Protein AF-A0A6P0I7I7-F1 (afdb_monomer_lite)

Radius of gyration: 11.57 Å; chains: 1; bounding box: 25×16×30 Å

Foldseek 3Di:
DVCCVVPVPDAAEAEEQDPDVVVVVVCVVVPHPYYYYPPDDPVVVVVVVVVD

pLDDT: mean 88.69, std 4.37, range [71.81, 94.62]

Structure (mmCIF, N/CA/C/O backbone):
data_AF-A0A6P0I7I7-F1
#
_entry.id   AF-A0A6P0I7I7-F1
#
loop_
_atom_site.group_PDB
_atom_site.id
_atom_site.type_symbol
_atom_site.label_atom_id
_atom_site.label_alt_id
_atom_site.label_comp_id
_atom_site.label_asym_id
_atom_site.label_entity_id
_atom_site.label_seq_id
_atom_site.pdbx_PDB_ins_code
_atom_site.Cartn_x
_atom_site.Cartn_y
_atom_site.Cartn_z
_atom_site.occupancy
_atom_site.B_iso_or_equiv
_atom_site.auth_seq_id
_atom_site.auth_comp_id
_atom_site.auth_asym_id
_atom_site.auth_atom_id
_atom_site.pdbx_PDB_model_num
ATOM 1 N N . LYS A 1 1 ? 4.074 -1.320 9.885 1.00 78.56 1 LYS A N 1
ATOM 2 C CA . LYS A 1 1 ? 3.553 -1.878 11.158 1.00 78.56 1 LYS A CA 1
ATOM 3 C C . LYS A 1 1 ? 2.735 -0.878 12.000 1.00 78.56 1 LYS A C 1
ATOM 5 O O . LYS A 1 1 ? 1.523 -1.026 12.028 1.00 78.56 1 LYS A O 1
ATOM 10 N N . LYS A 1 2 ? 3.323 0.192 12.573 1.00 91.38 2 LYS A N 1
ATOM 11 C CA . LYS A 1 2 ? 2.626 1.160 13.469 1.00 91.38 2 LYS A CA 1
ATOM 12 C C . LYS A 1 2 ? 1.269 1.685 12.971 1.00 91.38 2 LYS A C 1
ATOM 14 O O . LYS A 1 2 ? 0.329 1.818 13.744 1.00 91.38 2 LYS A O 1
ATOM 19 N N . ILE A 1 3 ? 1.164 1.985 11.674 1.00 90.25 3 ILE A N 1
ATOM 20 C CA . ILE A 1 3 ? -0.079 2.47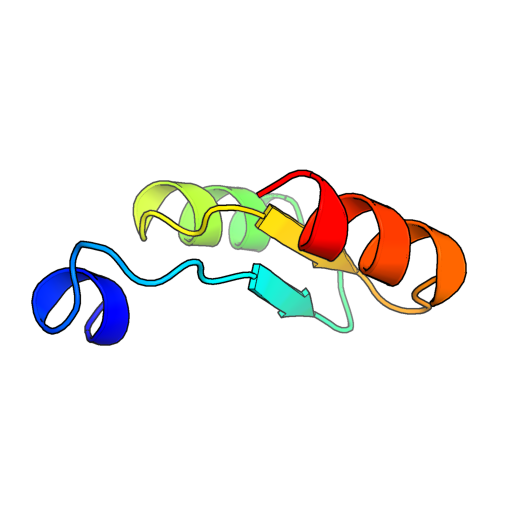9 11.067 1.00 90.25 3 ILE A CA 1
AT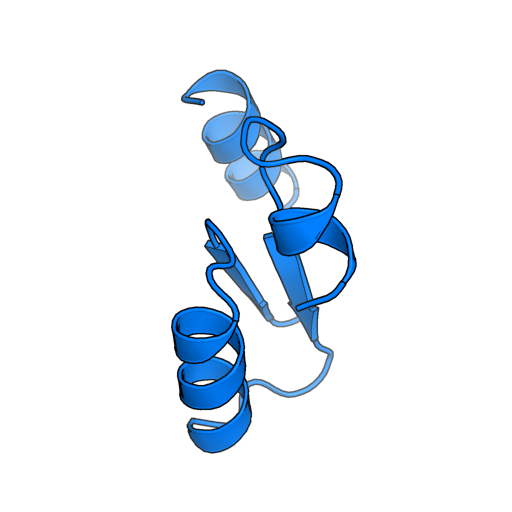OM 21 C C . ILE A 1 3 ? -1.207 1.446 11.162 1.00 90.25 3 ILE A C 1
ATOM 23 O O . ILE A 1 3 ? -2.295 1.793 11.597 1.00 90.25 3 ILE A O 1
ATOM 27 N N . LYS A 1 4 ? -0.940 0.180 10.826 1.00 88.25 4 LYS A N 1
ATOM 28 C CA . LYS A 1 4 ? -1.934 -0.904 10.880 1.00 88.25 4 LYS A CA 1
ATOM 29 C C . LYS A 1 4 ? -2.320 -1.275 12.310 1.00 88.25 4 LYS A C 1
ATOM 31 O O . LYS A 1 4 ? -3.466 -1.624 12.561 1.00 88.25 4 LYS A O 1
ATOM 36 N N . GLU A 1 5 ? -1.390 -1.139 13.255 1.00 91.00 5 GLU A N 1
ATOM 37 C CA . GLU A 1 5 ? -1.669 -1.327 14.684 1.00 91.00 5 GLU A CA 1
ATOM 38 C C . GLU A 1 5 ? -2.630 -0.255 15.218 1.00 91.00 5 GLU A C 1
ATOM 40 O O . GLU A 1 5 ? -3.576 -0.577 15.936 1.00 91.00 5 GLU A O 1
ATOM 45 N N . LYS A 1 6 ? -2.414 1.013 14.841 1.00 94.62 6 LYS A N 1
ATOM 46 C CA . LYS A 1 6 ? -3.220 2.151 15.307 1.00 94.62 6 LYS A CA 1
ATOM 47 C C . LYS A 1 6 ? -4.537 2.320 14.540 1.00 94.62 6 LYS A C 1
ATOM 49 O O . LYS A 1 6 ? -5.532 2.744 15.117 1.00 94.62 6 LYS A O 1
ATOM 54 N N . TYR A 1 7 ? -4.543 1.991 13.253 1.00 93.75 7 TYR A N 1
ATOM 55 C CA . TYR A 1 7 ? -5.649 2.228 12.330 1.00 93.75 7 TYR A CA 1
ATOM 56 C C . TYR A 1 7 ? -5.936 0.953 11.532 1.00 93.75 7 TYR A C 1
ATOM 58 O O . TYR A 1 7 ? -5.524 0.796 10.384 1.00 93.75 7 TYR A O 1
ATOM 66 N N . LYS A 1 8 ? -6.643 0.009 12.156 1.00 88.12 8 LYS A N 1
AT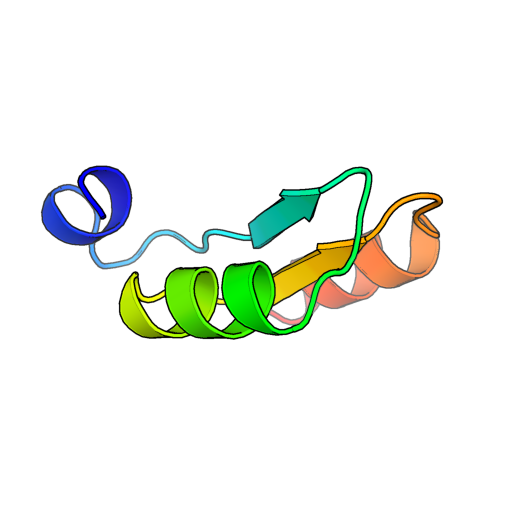OM 67 C CA . LYS A 1 8 ? -6.866 -1.330 11.585 1.00 88.12 8 LYS A CA 1
ATOM 68 C C . LYS A 1 8 ? -7.640 -1.326 10.263 1.00 88.12 8 LYS A C 1
ATOM 70 O O . LYS A 1 8 ? -7.469 -2.237 9.463 1.00 88.12 8 LYS A O 1
ATOM 75 N N . THR A 1 9 ? -8.485 -0.321 10.040 1.00 89.62 9 THR A N 1
ATOM 76 C CA . THR A 1 9 ? -9.398 -0.255 8.890 1.00 89.62 9 THR A CA 1
ATOM 77 C C . THR A 1 9 ? -8.858 0.549 7.713 1.00 89.62 9 THR A C 1
ATOM 79 O O . THR A 1 9 ? -9.423 0.459 6.627 1.00 89.62 9 THR A O 1
ATOM 82 N N . ILE A 1 10 ? -7.777 1.322 7.882 1.00 91.25 10 ILE A N 1
ATOM 83 C CA . ILE A 1 10 ? -7.260 2.127 6.772 1.00 91.25 10 ILE A CA 1
ATOM 84 C C . ILE A 1 10 ? -6.495 1.250 5.783 1.00 91.25 10 ILE A C 1
ATOM 86 O O . ILE A 1 10 ? -5.720 0.364 6.171 1.00 91.25 10 ILE A O 1
ATOM 90 N N . LYS A 1 11 ? -6.691 1.532 4.498 1.00 90.44 11 LYS A N 1
ATOM 91 C CA . LYS A 1 11 ? -5.946 0.909 3.409 1.00 90.44 11 LYS A CA 1
ATOM 92 C C . LYS A 1 11 ? -4.558 1.536 3.299 1.00 90.44 11 LYS A C 1
ATOM 94 O O . LYS A 1 11 ? -4.413 2.753 3.390 1.00 90.44 11 LYS A O 1
ATOM 99 N N . VAL A 1 12 ? -3.525 0.707 3.166 1.00 91.81 12 VAL A N 1
ATOM 100 C CA . VAL A 1 12 ? -2.122 1.136 3.116 1.00 91.81 12 VAL A CA 1
ATOM 101 C C . VAL A 1 12 ? -1.440 0.483 1.929 1.00 91.81 12 VAL A C 1
ATOM 103 O O . VAL A 1 12 ? -1.261 -0.732 1.897 1.00 91.81 12 VAL A O 1
ATOM 106 N N . PHE A 1 13 ? -1.007 1.324 1.001 1.00 91.50 13 PHE A N 1
ATOM 107 C CA . PHE A 1 13 ? -0.233 0.951 -0.171 1.00 91.50 13 PHE A CA 1
ATOM 108 C C . PHE A 1 13 ? 1.222 1.319 0.103 1.00 91.50 13 PHE A C 1
ATOM 110 O O . PHE A 1 13 ? 1.519 2.460 0.468 1.00 91.50 13 PHE A O 1
ATOM 117 N N . MET A 1 14 ? 2.133 0.364 -0.039 1.00 91.88 14 MET A N 1
ATOM 118 C CA . MET A 1 14 ? 3.564 0.640 0.039 1.00 91.88 14 MET A CA 1
ATOM 119 C C . MET A 1 14 ? 4.085 1.017 -1.344 1.00 91.88 14 MET A C 1
ATOM 121 O O . MET A 1 14 ? 3.733 0.379 -2.326 1.00 91.88 14 MET A O 1
ATOM 125 N N . LEU A 1 15 ? 4.930 2.044 -1.423 1.00 90.50 15 LEU A N 1
ATOM 126 C CA . LEU A 1 15 ? 5.539 2.498 -2.670 1.00 90.50 15 LEU A CA 1
ATOM 127 C C . LEU A 1 15 ? 7.061 2.506 -2.540 1.00 90.50 15 LEU A C 1
ATOM 129 O O . LEU A 1 15 ? 7.598 3.139 -1.631 1.00 90.50 15 LEU A O 1
ATOM 133 N N . THR A 1 16 ? 7.753 1.853 -3.470 1.00 90.56 16 THR A N 1
ATOM 134 C CA . THR A 1 16 ? 9.220 1.776 -3.506 1.00 90.56 16 THR A CA 1
ATOM 135 C C . THR A 1 16 ? 9.789 2.240 -4.849 1.00 90.56 16 THR A C 1
ATOM 137 O O . THR A 1 16 ? 9.120 2.180 -5.880 1.00 90.56 16 THR A O 1
ATOM 140 N N . ALA A 1 17 ? 11.050 2.676 -4.853 1.00 88.44 17 ALA A N 1
ATOM 141 C CA . ALA A 1 17 ? 11.826 2.858 -6.082 1.00 88.44 17 ALA A CA 1
ATOM 142 C C . ALA A 1 17 ? 12.439 1.542 -6.596 1.00 88.44 17 ALA A C 1
ATOM 144 O O . ALA A 1 17 ? 12.698 1.417 -7.787 1.00 88.44 17 ALA A O 1
ATOM 145 N N . HIS A 1 18 ? 12.647 0.561 -5.712 1.00 80.44 18 HIS A N 1
ATOM 146 C CA . HIS A 1 18 ? 13.288 -0.713 -6.035 1.00 80.44 18 HIS A CA 1
ATOM 147 C C . HIS A 1 18 ? 12.433 -1.878 -5.536 1.00 80.44 18 HIS A C 1
ATOM 149 O O . HIS A 1 18 ? 12.194 -2.010 -4.334 1.00 80.44 18 HIS A O 1
ATOM 155 N N . GLY A 1 19 ? 11.967 -2.709 -6.466 1.00 74.00 19 GLY A N 1
ATOM 156 C CA . GLY A 1 19 ? 11.125 -3.873 -6.195 1.00 74.00 19 GLY A CA 1
ATOM 157 C C . GLY A 1 19 ? 11.931 -5.118 -5.846 1.00 74.00 19 GLY A C 1
ATOM 158 O O . GLY A 1 19 ? 11.872 -6.094 -6.582 1.00 74.00 19 GLY A O 1
ATOM 159 N N . TYR A 1 20 ? 12.706 -5.088 -4.761 1.00 83.81 20 TYR A N 1
ATOM 160 C CA . TYR A 1 20 ? 13.359 -6.303 -4.265 1.00 83.81 20 TYR A CA 1
ATOM 161 C C . TYR A 1 20 ? 12.340 -7.210 -3.557 1.00 83.81 20 TYR A C 1
ATOM 163 O O . TYR A 1 20 ? 11.545 -6.734 -2.740 1.00 83.81 20 TYR A O 1
ATOM 171 N N . ASP A 1 21 ? 12.407 -8.520 -3.810 1.00 83.12 21 ASP A N 1
ATOM 172 C CA . ASP A 1 21 ? 11.486 -9.522 -3.244 1.00 83.12 21 ASP A CA 1
ATOM 173 C C . ASP A 1 21 ? 11.430 -9.503 -1.710 1.00 83.12 21 ASP A C 1
ATOM 175 O O . ASP A 1 21 ? 10.383 -9.749 -1.107 1.00 83.12 21 ASP A O 1
ATOM 179 N N . GLU A 1 22 ? 12.547 -9.183 -1.057 1.00 87.00 22 GLU A N 1
ATOM 180 C CA . GLU A 1 22 ? 12.621 -9.060 0.400 1.00 87.00 22 GLU A CA 1
ATOM 181 C C . GLU A 1 22 ? 11.717 -7.934 0.922 1.00 87.00 22 GLU A C 1
ATOM 183 O O . GLU A 1 22 ? 10.975 -8.116 1.888 1.00 87.00 22 GLU A O 1
ATOM 188 N N . HIS A 1 23 ? 11.696 -6.785 0.244 1.00 86.38 23 HIS A N 1
ATOM 189 C CA . HIS A 1 23 ? 10.847 -5.661 0.635 1.00 86.38 23 HIS A CA 1
ATOM 190 C C . HIS A 1 23 ? 9.364 -5.957 0.419 1.00 86.38 23 HIS A C 1
ATOM 192 O O . HIS A 1 23 ? 8.535 -5.514 1.215 1.00 86.38 23 HIS A O 1
ATOM 198 N N . TYR A 1 24 ? 9.030 -6.727 -0.617 1.00 87.31 24 TYR A N 1
ATOM 199 C CA . TYR A 1 24 ? 7.665 -7.197 -0.836 1.00 87.31 24 TYR A CA 1
ATOM 200 C C . TYR A 1 24 ? 7.197 -8.131 0.290 1.00 87.31 24 TYR A C 1
ATOM 202 O O . TYR A 1 24 ? 6.093 -7.964 0.816 1.00 87.31 24 TYR A O 1
ATOM 210 N N . LYS A 1 25 ? 8.049 -9.077 0.713 1.00 89.38 25 LYS A N 1
ATOM 211 C CA . LYS A 1 25 ? 7.754 -9.979 1.842 1.00 89.38 25 LYS A CA 1
ATOM 212 C C . LYS A 1 25 ? 7.529 -9.201 3.138 1.00 89.38 25 LYS A C 1
ATOM 214 O O . LYS A 1 25 ? 6.495 -9.381 3.775 1.00 89.38 25 LYS A O 1
ATOM 219 N N . ILE A 1 26 ? 8.427 -8.270 3.465 1.00 89.38 26 ILE A N 1
ATOM 220 C CA . ILE A 1 26 ? 8.306 -7.420 4.661 1.00 89.38 26 ILE A CA 1
ATOM 221 C C . ILE A 1 26 ? 7.017 -6.583 4.624 1.00 89.38 26 ILE A C 1
ATOM 223 O O . ILE A 1 26 ? 6.334 -6.440 5.640 1.00 89.38 26 ILE A O 1
ATOM 227 N N . ALA A 1 27 ? 6.646 -6.034 3.463 1.00 89.25 27 ALA A N 1
ATOM 228 C CA . ALA A 1 27 ? 5.411 -5.266 3.316 1.00 89.25 27 ALA A CA 1
ATOM 229 C C . ALA A 1 27 ? 4.169 -6.118 3.626 1.00 89.25 27 ALA A C 1
ATOM 231 O O . ALA A 1 27 ? 3.324 -5.714 4.434 1.00 89.25 27 ALA A O 1
ATOM 232 N N . LYS A 1 28 ? 4.115 -7.336 3.070 1.00 88.06 28 LYS A N 1
ATOM 233 C CA . LYS A 1 28 ? 3.059 -8.312 3.370 1.00 88.06 28 LYS A CA 1
ATOM 234 C C . LYS A 1 28 ? 3.001 -8.670 4.851 1.00 88.06 28 LYS A C 1
ATOM 236 O O . LYS A 1 28 ? 1.918 -8.638 5.431 1.00 88.06 28 LYS A O 1
ATOM 241 N N . GLU A 1 29 ? 4.139 -8.943 5.483 1.00 92.19 29 GLU A N 1
ATOM 242 C CA . GLU A 1 29 ? 4.209 -9.228 6.925 1.00 92.19 29 GLU A CA 1
ATOM 243 C C . GLU A 1 29 ? 3.706 -8.057 7.782 1.00 92.19 29 GLU A C 1
ATOM 245 O O . GLU A 1 29 ? 3.149 -8.248 8.863 1.00 92.19 29 GLU A O 1
ATOM 250 N N . TYR A 1 30 ? 3.859 -6.824 7.298 1.00 90.44 30 TYR A N 1
ATOM 251 C CA . TYR A 1 30 ? 3.363 -5.624 7.971 1.00 90.44 30 TYR A CA 1
ATOM 252 C C . TYR A 1 30 ? 1.891 -5.309 7.694 1.00 90.44 30 TYR A C 1
ATOM 254 O O . TYR A 1 30 ? 1.383 -4.327 8.252 1.00 90.44 30 TYR A O 1
ATOM 262 N N . GLY A 1 31 ? 1.216 -6.129 6.886 1.00 86.38 31 GLY A N 1
ATOM 263 C CA . GLY A 1 31 ? -0.211 -6.032 6.604 1.00 86.38 31 GLY A CA 1
ATOM 264 C C . GLY A 1 31 ? -0.581 -4.911 5.636 1.00 86.38 31 GLY A C 1
ATOM 265 O O . GLY A 1 31 ? -1.672 -4.354 5.762 1.00 86.3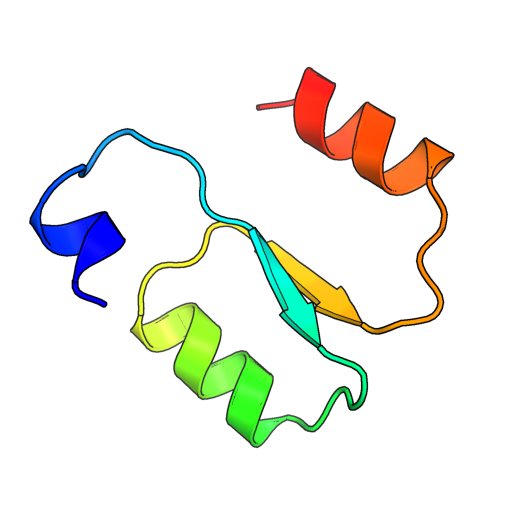8 31 GLY A O 1
ATOM 266 N N . THR A 1 32 ? 0.313 -4.522 4.722 1.00 87.06 32 THR A N 1
ATOM 267 C CA . THR A 1 32 ? -0.027 -3.588 3.632 1.00 87.06 32 THR A CA 1
ATOM 268 C C . THR A 1 32 ? -1.032 -4.229 2.676 1.00 87.06 32 THR A C 1
ATOM 270 O O . THR A 1 32 ? -0.919 -5.417 2.383 1.00 87.06 32 THR A O 1
ATOM 273 N N . ASP A 1 33 ? -1.986 -3.449 2.172 1.00 89.00 33 ASP A N 1
ATOM 274 C CA . ASP A 1 33 ? -2.995 -3.927 1.217 1.00 89.00 33 ASP A CA 1
ATOM 275 C C . ASP A 1 33 ? -2.421 -4.075 -0.193 1.00 89.00 33 ASP A C 1
ATOM 277 O O . ASP A 1 33 ? -2.872 -4.930 -0.947 1.00 89.00 33 ASP A O 1
ATOM 281 N N . ASP A 1 34 ? -1.409 -3.274 -0.538 1.00 89.81 34 ASP A N 1
ATOM 282 C CA . ASP A 1 34 ? -0.744 -3.366 -1.835 1.00 89.81 34 ASP A CA 1
ATO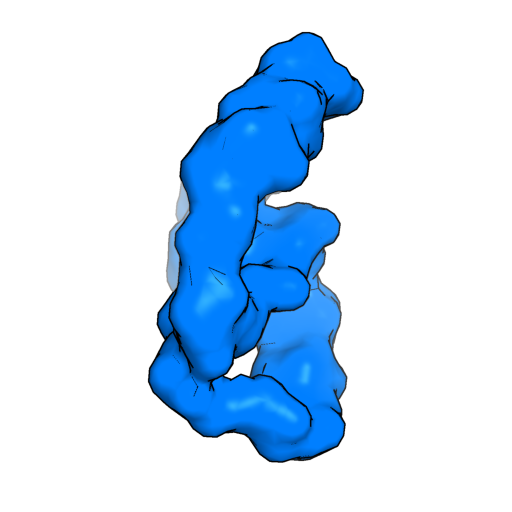M 283 C C . ASP A 1 34 ? 0.716 -2.894 -1.777 1.00 89.81 34 ASP A C 1
ATOM 285 O O . ASP A 1 34 ? 1.139 -2.207 -0.835 1.00 89.81 34 ASP A O 1
ATOM 289 N N . TYR A 1 35 ? 1.476 -3.250 -2.810 1.00 90.75 35 TYR A N 1
ATOM 290 C CA . TYR A 1 35 ? 2.883 -2.911 -2.983 1.00 90.75 35 TYR A CA 1
ATOM 291 C C . TYR A 1 35 ? 3.153 -2.462 -4.423 1.00 90.75 35 TYR A C 1
ATOM 293 O O . TYR A 1 35 ? 2.998 -3.228 -5.369 1.00 90.75 35 TYR A O 1
ATOM 301 N N . LEU A 1 36 ? 3.597 -1.219 -4.581 1.00 90.56 36 LEU A N 1
ATOM 302 C CA . LEU A 1 36 ? 3.829 -0.554 -5.857 1.00 90.56 36 LEU A CA 1
ATOM 303 C C . LEU A 1 36 ? 5.321 -0.266 -6.043 1.00 90.56 36 LEU A C 1
ATOM 305 O O . LEU A 1 36 ? 6.002 0.191 -5.121 1.00 90.56 36 LEU A O 1
ATOM 309 N N . VAL A 1 37 ? 5.819 -0.477 -7.259 1.00 90.62 37 VAL A N 1
ATOM 310 C CA . VAL A 1 37 ? 7.204 -0.189 -7.654 1.00 90.62 37 VAL A CA 1
ATOM 311 C C . VAL A 1 37 ? 7.192 0.921 -8.695 1.00 90.62 37 VAL A C 1
ATOM 313 O O . VAL A 1 37 ? 6.358 0.918 -9.596 1.00 90.62 37 VAL A O 1
ATOM 316 N N . LYS A 1 38 ? 8.097 1.893 -8.571 1.00 90.94 38 LYS A N 1
ATOM 317 C CA . LYS A 1 38 ? 8.257 2.941 -9.584 1.00 90.94 38 LYS A CA 1
ATOM 318 C C . LYS A 1 38 ? 8.949 2.400 -10.850 1.00 90.94 38 LYS A C 1
ATOM 320 O O . LYS A 1 38 ? 9.835 1.558 -10.726 1.00 90.94 38 LYS A O 1
ATOM 325 N N . PRO A 1 39 ? 8.642 2.956 -12.036 1.00 92.00 39 PRO A N 1
ATOM 326 C CA . 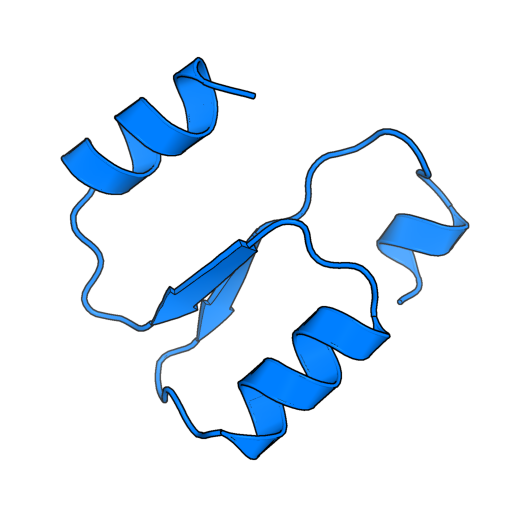PRO A 1 39 ? 7.645 4.000 -12.291 1.00 92.00 39 PRO A CA 1
ATOM 327 C C . PRO A 1 39 ? 6.220 3.449 -12.184 1.00 92.00 39 PRO A C 1
ATOM 329 O O . PRO A 1 39 ? 5.968 2.310 -12.552 1.00 92.00 39 PRO A O 1
ATOM 332 N N . ILE A 1 40 ? 5.292 4.262 -11.675 1.00 89.75 40 ILE A N 1
ATOM 333 C CA . ILE A 1 40 ? 3.903 3.829 -11.499 1.00 89.75 40 ILE A CA 1
ATOM 334 C C . ILE A 1 40 ? 3.031 4.397 -12.610 1.00 89.75 40 ILE A C 1
ATOM 336 O O . ILE A 1 40 ? 3.172 5.564 -12.980 1.00 89.75 40 ILE A O 1
ATOM 340 N N . ASN A 1 41 ? 2.084 3.589 -13.069 1.00 91.75 41 ASN A N 1
ATOM 341 C CA . ASN A 1 41 ? 0.986 4.032 -13.906 1.00 91.75 41 ASN A CA 1
ATOM 342 C C . ASN A 1 41 ? -0.143 4.608 -13.033 1.00 91.75 41 ASN A C 1
ATOM 344 O O . ASN A 1 41 ? -0.726 3.912 -12.201 1.00 91.75 41 ASN A O 1
ATOM 348 N N . PHE A 1 42 ? -0.458 5.892 -13.211 1.00 90.62 42 PHE A N 1
ATOM 349 C CA . PHE A 1 42 ? -1.494 6.565 -12.422 1.00 90.62 42 PHE A CA 1
ATOM 350 C C . PHE A 1 42 ? -2.900 6.032 -12.689 1.00 90.62 42 PHE A C 1
ATOM 352 O O . PHE A 1 42 ? -3.719 6.038 -11.770 1.00 90.62 42 PHE A O 1
ATOM 359 N N . GLU A 1 43 ? -3.180 5.557 -13.903 1.00 93.44 43 GLU A N 1
ATOM 360 C CA . GLU A 1 43 ? -4.500 5.011 -14.217 1.00 93.44 43 GLU A CA 1
ATOM 361 C C . GLU A 1 43 ? -4.725 3.698 -13.458 1.00 93.44 43 GLU A C 1
ATOM 363 O O . GLU A 1 43 ? -5.761 3.522 -12.825 1.00 93.44 43 GLU A O 1
ATOM 368 N N . GLU A 1 44 ? -3.708 2.832 -13.390 1.00 89.56 44 GLU A N 1
ATOM 369 C CA . GLU A 1 44 ? -3.758 1.596 -12.596 1.00 89.56 44 GLU A CA 1
ATOM 370 C C . GLU A 1 44 ? -3.956 1.875 -11.102 1.00 89.56 44 GLU A C 1
ATOM 372 O O . GLU A 1 44 ? -4.758 1.208 -10.448 1.00 89.56 44 GLU A O 1
ATOM 377 N N . ILE A 1 45 ? -3.268 2.883 -10.549 1.00 90.88 45 ILE A N 1
ATOM 378 C CA . ILE A 1 45 ? -3.468 3.281 -9.146 1.00 90.88 45 ILE A CA 1
ATOM 379 C C . ILE A 1 45 ? -4.896 3.773 -8.923 1.00 90.88 45 ILE A C 1
ATOM 381 O O . ILE A 1 45 ? -5.515 3.437 -7.915 1.00 90.88 45 ILE A O 1
ATOM 385 N N . LYS A 1 46 ? -5.420 4.588 -9.840 1.00 91.38 46 LYS A N 1
ATOM 386 C CA . LYS A 1 46 ? -6.764 5.147 -9.718 1.00 91.38 46 LYS A CA 1
ATOM 387 C C . LYS A 1 46 ? -7.818 4.044 -9.701 1.00 91.38 46 LYS A C 1
ATOM 389 O O . LYS A 1 46 ? -8.685 4.080 -8.832 1.00 91.38 46 LYS A O 1
ATOM 394 N N . GLN A 1 47 ? -7.706 3.058 -10.592 1.00 91.56 47 GLN A N 1
ATOM 395 C CA . GLN A 1 47 ? -8.595 1.893 -10.594 1.00 91.56 47 GLN A CA 1
ATOM 396 C C . GLN A 1 47 ? -8.496 1.128 -9.271 1.00 91.56 47 GLN A C 1
ATOM 398 O O . GLN A 1 47 ? -9.506 0.939 -8.601 1.00 91.56 47 GLN A O 1
ATOM 403 N N . LYS A 1 48 ? -7.273 0.826 -8.813 1.00 88.12 48 LYS A N 1
ATOM 404 C CA . LYS A 1 48 ? -7.049 0.164 -7.519 1.00 88.12 48 LYS A CA 1
ATOM 405 C C . LYS A 1 48 ? -7.695 0.904 -6.355 1.00 88.12 48 LYS A C 1
ATOM 407 O O . LYS A 1 48 ? -8.246 0.251 -5.489 1.00 88.12 48 LYS A O 1
ATOM 412 N N . ILE A 1 49 ? -7.622 2.237 -6.311 1.00 89.19 49 ILE A N 1
ATOM 413 C CA . ILE A 1 49 ? -8.226 3.039 -5.234 1.00 89.19 49 ILE A CA 1
ATOM 414 C C . ILE A 1 49 ? -9.757 2.999 -5.289 1.00 89.19 49 ILE A C 1
ATOM 416 O O . ILE A 1 49 ? -10.392 2.987 -4.240 1.00 89.19 49 ILE A O 1
ATOM 420 N N . LEU A 1 50 ? -10.344 3.011 -6.488 1.00 89.75 50 LEU A N 1
ATOM 421 C CA . LEU A 1 50 ? -11.797 2.989 -6.677 1.00 89.75 50 LEU A CA 1
ATOM 422 C C . LEU A 1 50 ? -12.418 1.608 -6.407 1.00 89.75 50 LEU A C 1
ATOM 424 O O . LEU A 1 50 ? -13.607 1.537 -6.113 1.00 89.75 50 LEU A O 1
ATOM 428 N N . GLU A 1 51 ? -11.627 0.537 -6.498 1.00 84.25 51 GLU A N 1
ATOM 429 C CA . GLU A 1 51 ? -12.036 -0.850 -6.222 1.00 84.25 51 GLU A CA 1
ATOM 430 C C . GLU A 1 51 ? -11.912 -1.264 -4.735 1.00 84.25 51 GLU A C 1
ATOM 432 O O . GLU A 1 51 ? -12.242 -2.403 -4.395 1.00 84.25 51 GLU A O 1
ATOM 437 N N . LEU A 1 52 ? -11.426 -0.377 -3.851 1.00 71.81 52 LEU A N 1
ATOM 438 C CA . LEU A 1 52 ? -11.280 -0.623 -2.400 1.00 71.81 52 LEU A CA 1
ATOM 439 C C . LEU A 1 52 ? -12.594 -0.510 -1.625 1.00 71.81 52 LEU A C 1
ATOM 441 O O . LEU A 1 52 ? -12.707 -1.275 -0.635 1.00 71.81 52 LEU A O 1
#

Sequence (52 aa):
KKIKEKYKTIKVFMLTAHGYDEHYKIAKEYGTDDYLVKPINFEEIKQKILEL

Secondary structure (DSSP, 8-state):
-HHHHH-TTS--EEEESS--HHHHHHHHHTT-SEEEESSPPHHHHHHHHHT-